Protein AF-A0A952UAI7-F1 (afdb_monomer_lite)

Radius of gyration: 16.84 Å; chains: 1; bounding box: 36×26×48 Å

pLDDT: mean 81.99, std 11.93, range [45.59, 95.62]

Sequence (116 aa):
MGYFLIVLGVVVLVANLVTYSSRPRPSNDSINGMRRRRPDESDAAWEAGLRLYLPFSVAVGLIGVVGGFLSILLDPAWFVAIIGSTFALMIGLLILGAVLLDRRVKRESRREAGLG

Secondary structure (DSSP, 8-state):
-HHHHHHHHHHHHHHHHHHHHS---TT--EETTTEEPPTTS-HHHHHHHHHHHHHHHHHHHHHHHHHHHHHHHS-GGGHHHHHHHHHHHHHHHHHHHHHHHHHHHHHHHHHHTT--

Structure (mmCIF, N/CA/C/O backbone):
data_AF-A0A952UAI7-F1
#
_entry.id   AF-A0A952UAI7-F1
#
loop_
_atom_site.group_PDB
_atom_site.id
_atom_site.type_symbol
_atom_site.label_atom_id
_atom_site.label_alt_id
_atom_site.label_comp_id
_atom_site.label_asym_id
_atom_site.label_entity_id
_atom_site.label_seq_id
_atom_site.pdbx_PDB_ins_code
_atom_site.Cartn_x
_atom_site.Cartn_y
_atom_site.Cartn_z
_atom_site.occupancy
_atom_site.B_iso_or_equiv
_atom_site.auth_seq_id
_atom_site.auth_comp_id
_atom_site.auth_asym_id
_atom_site.auth_atom_id
_atom_site.pdbx_PDB_model_num
ATOM 1 N N . MET A 1 1 ? 14.152 -5.772 -14.905 1.00 75.50 1 MET A N 1
ATOM 2 C CA . MET A 1 1 ? 13.783 -4.911 -13.759 1.00 75.50 1 MET A CA 1
ATOM 3 C C . MET A 1 1 ? 12.326 -4.457 -13.801 1.00 75.50 1 MET A C 1
ATOM 5 O O . MET A 1 1 ? 11.652 -4.653 -12.804 1.00 75.50 1 MET A O 1
ATOM 9 N N . GLY A 1 2 ? 11.781 -3.963 -14.920 1.00 80.75 2 GLY A N 1
ATOM 10 C CA . GLY A 1 2 ? 10.344 -3.633 -14.995 1.00 80.75 2 GLY A CA 1
ATOM 11 C C . GLY A 1 2 ? 9.396 -4.798 -14.689 1.00 80.75 2 GLY A C 1
ATOM 12 O O . GLY A 1 2 ? 8.454 -4.642 -13.920 1.00 80.75 2 GLY A O 1
ATOM 13 N N . TYR A 1 3 ? 9.726 -6.007 -15.159 1.00 87.88 3 TYR A N 1
ATOM 14 C CA . TYR A 1 3 ? 8.994 -7.230 -14.803 1.00 87.88 3 TYR A CA 1
ATOM 15 C C . TYR A 1 3 ? 8.920 -7.489 -13.291 1.00 87.88 3 TYR A C 1
ATOM 17 O O . TYR A 1 3 ? 7.907 -7.986 -12.814 1.00 87.88 3 TYR A O 1
ATOM 25 N N . PHE A 1 4 ? 9.953 -7.121 -12.523 1.00 87.56 4 PHE A N 1
ATOM 26 C CA . PHE A 1 4 ? 9.936 -7.270 -11.066 1.00 87.56 4 PHE A CA 1
ATOM 27 C C . PHE A 1 4 ? 8.882 -6.360 -10.424 1.00 87.56 4 PHE A C 1
ATOM 29 O O . PHE A 1 4 ? 8.134 -6.818 -9.568 1.00 87.56 4 PHE A O 1
ATOM 36 N N . LEU A 1 5 ? 8.768 -5.105 -10.875 1.00 87.12 5 LEU A N 1
ATOM 37 C CA . LEU A 1 5 ? 7.736 -4.175 -10.399 1.00 87.12 5 LEU A CA 1
ATOM 38 C C . LEU A 1 5 ? 6.326 -4.648 -10.764 1.00 87.12 5 LEU A C 1
ATOM 40 O O . LEU A 1 5 ? 5.420 -4.551 -9.940 1.00 87.12 5 LEU A O 1
ATOM 44 N N . ILE A 1 6 ? 6.160 -5.224 -11.959 1.00 89.62 6 ILE A N 1
ATOM 45 C CA . ILE A 1 6 ? 4.889 -5.830 -12.374 1.00 89.62 6 ILE A CA 1
ATOM 46 C C . ILE A 1 6 ? 4.530 -6.988 -11.443 1.00 89.62 6 ILE A C 1
ATOM 48 O O . ILE A 1 6 ? 3.430 -7.007 -10.898 1.00 89.62 6 ILE A O 1
ATOM 52 N N . VAL A 1 7 ? 5.458 -7.924 -11.216 1.00 92.56 7 VAL A N 1
ATOM 53 C CA . VAL A 1 7 ? 5.240 -9.061 -10.308 1.00 92.56 7 VAL A CA 1
ATOM 54 C C . VAL A 1 7 ? 4.917 -8.571 -8.898 1.00 92.56 7 VAL A C 1
ATOM 56 O O . VAL A 1 7 ? 3.957 -9.046 -8.302 1.00 92.56 7 VAL A O 1
ATOM 59 N N . LEU A 1 8 ? 5.652 -7.582 -8.383 1.00 89.06 8 LEU A N 1
ATOM 60 C CA . LEU A 1 8 ? 5.391 -6.985 -7.074 1.00 89.06 8 LEU A CA 1
ATOM 61 C C . LEU A 1 8 ? 3.985 -6.369 -7.000 1.00 89.06 8 LEU A C 1
ATOM 63 O O . LEU A 1 8 ? 3.251 -6.630 -6.048 1.00 89.06 8 LEU A O 1
ATOM 67 N N . GLY A 1 9 ? 3.588 -5.594 -8.012 1.00 88.44 9 GLY A N 1
ATOM 68 C CA . GLY A 1 9 ? 2.256 -4.997 -8.100 1.00 88.44 9 GLY A CA 1
ATOM 69 C C . GLY A 1 9 ? 1.148 -6.051 -8.137 1.00 88.44 9 GLY A C 1
ATOM 70 O O . GLY A 1 9 ? 0.179 -5.953 -7.386 1.00 88.44 9 GLY A O 1
ATOM 71 N N . VAL A 1 10 ? 1.324 -7.111 -8.931 1.00 91.25 10 VAL A N 1
ATOM 72 C CA . VAL A 1 10 ? 0.390 -8.247 -8.990 1.00 91.25 10 VAL A CA 1
ATOM 73 C C . VAL A 1 10 ? 0.309 -8.967 -7.646 1.00 91.25 10 VAL A C 1
ATOM 75 O O . VAL A 1 10 ? -0.794 -9.243 -7.185 1.00 91.25 10 VAL A O 1
ATOM 78 N N . VAL A 1 11 ? 1.436 -9.221 -6.974 1.00 89.00 11 VAL A N 1
ATOM 79 C CA . VAL A 1 11 ? 1.454 -9.835 -5.636 1.00 89.00 11 VAL A CA 1
ATOM 80 C C . VAL A 1 11 ? 0.674 -8.984 -4.635 1.00 89.00 11 VAL A C 1
ATOM 82 O O . VAL A 1 11 ? -0.124 -9.530 -3.877 1.00 89.00 11 VAL A O 1
ATOM 85 N N . VAL A 1 12 ? 0.831 -7.657 -4.657 1.00 86.19 12 VAL A N 1
ATOM 86 C CA . VAL A 1 12 ? 0.048 -6.747 -3.804 1.00 86.19 12 VAL A CA 1
ATOM 87 C C . VAL A 1 12 ? -1.445 -6.835 -4.128 1.00 86.19 12 VAL A C 1
ATOM 89 O O . VAL A 1 12 ? -2.264 -6.914 -3.213 1.00 86.19 12 VAL A O 1
ATOM 92 N N . LEU A 1 13 ? -1.830 -6.859 -5.406 1.00 87.50 13 LEU A N 1
ATOM 93 C CA . LEU A 1 13 ? -3.236 -6.990 -5.809 1.00 87.50 13 LEU A CA 1
ATOM 94 C C . LEU A 1 13 ? -3.835 -8.336 -5.385 1.00 87.50 13 LEU A C 1
ATOM 96 O O . LEU A 1 13 ? -4.943 -8.364 -4.854 1.00 87.50 13 LEU A O 1
ATOM 100 N N . VAL A 1 14 ? -3.094 -9.434 -5.551 1.00 85.62 14 VAL A N 1
ATOM 101 C CA . VAL A 1 14 ? -3.510 -10.771 -5.106 1.00 85.62 14 VAL A CA 1
ATOM 102 C C . VAL A 1 14 ? -3.610 -10.824 -3.584 1.00 85.62 14 VAL A C 1
ATOM 104 O O . VAL A 1 14 ? -4.594 -11.341 -3.068 1.00 85.62 14 VAL A O 1
ATOM 107 N N . ALA A 1 15 ? -2.656 -10.247 -2.851 1.00 80.50 15 ALA A N 1
A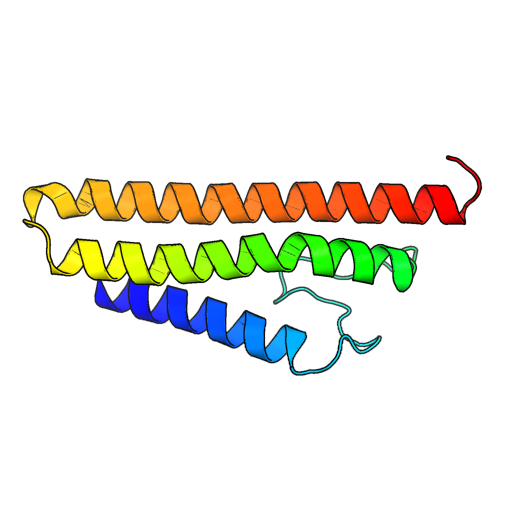TOM 108 C CA . ALA A 1 15 ? -2.710 -10.180 -1.393 1.00 80.50 15 ALA A CA 1
ATOM 109 C C . ALA A 1 15 ? -3.933 -9.390 -0.909 1.00 80.50 15 ALA A C 1
ATOM 111 O O . ALA A 1 15 ? -4.608 -9.817 0.020 1.00 80.50 15 ALA A O 1
ATOM 112 N N . ASN A 1 16 ? -4.270 -8.274 -1.566 1.00 78.88 16 ASN A N 1
ATOM 113 C CA . ASN A 1 16 ? -5.532 -7.584 -1.308 1.00 78.88 16 ASN A CA 1
ATOM 114 C C . ASN A 1 16 ? -6.716 -8.509 -1.597 1.00 78.88 16 ASN A C 1
ATOM 116 O O . ASN A 1 16 ? -7.541 -8.725 -0.717 1.00 78.88 16 ASN A O 1
ATOM 120 N N . LEU A 1 17 ? -6.779 -9.112 -2.784 1.00 77.50 17 LEU A N 1
ATOM 121 C CA . LEU A 1 17 ? -7.876 -10.006 -3.139 1.00 77.50 17 LEU A CA 1
ATOM 122 C C . LEU A 1 17 ? -8.067 -11.106 -2.090 1.00 77.50 17 LEU A C 1
ATOM 124 O O . LEU A 1 17 ? -9.181 -11.266 -1.619 1.00 77.50 17 LEU A O 1
ATOM 128 N N . VAL A 1 18 ? -7.002 -11.781 -1.654 1.00 72.00 18 VAL A N 1
ATOM 129 C CA . VAL A 1 18 ? -7.049 -12.830 -0.621 1.00 72.00 18 VAL A CA 1
ATOM 130 C C . VAL A 1 18 ? -7.533 -12.284 0.724 1.00 72.00 18 VAL A C 1
ATOM 132 O O . VAL A 1 18 ? -8.391 -12.903 1.359 1.00 72.00 18 VAL A O 1
ATOM 135 N N . THR A 1 19 ? -7.027 -11.122 1.144 1.00 67.94 19 THR A N 1
ATOM 136 C CA . THR A 1 19 ? -7.393 -10.473 2.413 1.00 67.94 19 THR A CA 1
ATOM 137 C C . THR A 1 19 ? -8.862 -10.038 2.454 1.00 67.94 19 THR A C 1
ATOM 139 O O . THR A 1 19 ? -9.437 -10.003 3.541 1.00 67.94 19 THR A O 1
ATOM 142 N N . TYR A 1 20 ? -9.487 -9.758 1.302 1.00 65.06 20 TYR A N 1
ATOM 143 C CA . TYR A 1 20 ? -10.878 -9.286 1.217 1.00 65.06 20 TYR A CA 1
ATOM 144 C C . TYR A 1 20 ? -11.888 -10.323 0.682 1.00 65.06 20 TYR A C 1
ATOM 146 O O . TYR A 1 20 ? -13.065 -10.259 1.039 1.00 65.06 20 TYR A O 1
ATOM 154 N N . SER A 1 21 ? -11.475 -11.288 -0.151 1.00 63.97 21 SER A N 1
ATOM 155 C CA . SER A 1 21 ? -12.321 -12.395 -0.640 1.00 63.97 21 SER A CA 1
ATOM 156 C C . SER A 1 21 ? -12.570 -13.426 0.453 1.00 63.97 21 SER A C 1
ATOM 158 O O . SER A 1 21 ? -13.652 -14.007 0.559 1.00 63.97 21 SER A O 1
ATOM 160 N N . SER A 1 22 ? -11.576 -13.611 1.318 1.00 55.53 22 SER A N 1
ATOM 161 C CA . SER A 1 22 ? -11.815 -14.087 2.667 1.00 55.53 22 SER A CA 1
ATOM 162 C C . SER A 1 22 ? -12.615 -12.971 3.327 1.00 55.53 22 SER A C 1
ATOM 164 O O . SER A 1 22 ? -12.020 -11.965 3.698 1.00 55.53 22 SER A O 1
ATOM 166 N N . ARG A 1 23 ? -13.959 -13.088 3.374 1.00 49.69 23 ARG A N 1
ATOM 167 C CA . ARG A 1 23 ? -14.863 -12.161 4.099 1.00 49.69 23 ARG A CA 1
ATOM 168 C C . ARG A 1 23 ? -14.126 -11.598 5.312 1.00 49.69 23 ARG A C 1
ATOM 170 O O . ARG A 1 23 ? -13.467 -12.433 5.934 1.00 49.69 23 ARG A O 1
ATOM 177 N N . PRO A 1 24 ? -14.240 -10.302 5.675 1.00 51.16 24 PRO A N 1
ATOM 178 C CA . PRO A 1 24 ? -13.600 -9.753 6.868 1.00 51.16 24 PRO A CA 1
ATOM 179 C C . PRO A 1 24 ? -14.055 -10.577 8.072 1.00 51.16 24 PRO A C 1
ATOM 181 O O . PRO A 1 24 ? -15.108 -10.360 8.662 1.00 51.16 24 PRO A O 1
ATOM 184 N N . ARG A 1 25 ? -13.316 -11.648 8.341 1.00 47.22 25 ARG A N 1
ATOM 185 C CA . ARG A 1 25 ? -13.562 -12.552 9.435 1.00 47.22 25 ARG A CA 1
ATOM 186 C C . ARG A 1 25 ? -13.007 -11.815 10.640 1.00 47.22 25 ARG A C 1
ATOM 188 O O . ARG A 1 25 ? -11.997 -11.119 10.506 1.00 47.22 25 ARG A O 1
ATOM 195 N N . PRO A 1 26 ? -13.581 -12.047 11.821 1.00 45.59 26 PRO A N 1
ATOM 196 C CA . PRO A 1 26 ? -12.989 -11.602 13.078 1.00 45.59 26 PRO A CA 1
ATOM 197 C C . PRO A 1 26 ? -11.505 -11.998 13.216 1.00 45.59 26 PRO A C 1
ATOM 199 O O . PRO A 1 26 ? -10.789 -11.387 13.986 1.00 45.59 26 PRO A O 1
ATOM 202 N N . SER A 1 27 ? -11.032 -12.981 12.433 1.00 49.69 27 SER A N 1
ATOM 203 C CA . SER A 1 27 ? -9.642 -13.441 12.367 1.00 49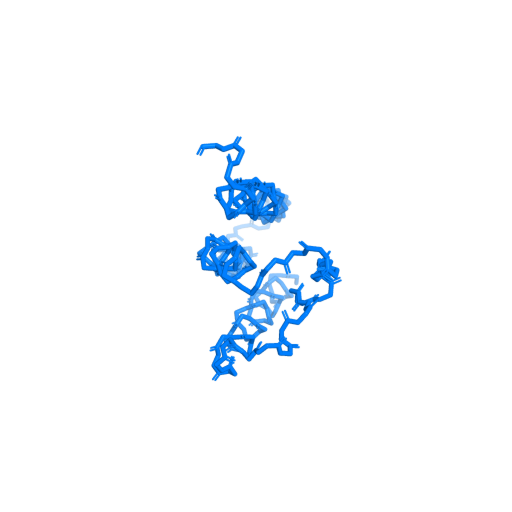.69 27 SER A CA 1
ATOM 204 C C . SER A 1 27 ? -8.699 -12.613 11.482 1.00 49.69 27 SER A C 1
ATOM 206 O O . SER A 1 27 ? -7.520 -12.954 11.401 1.00 49.69 27 SER A O 1
ATOM 208 N N . ASN A 1 28 ? -9.157 -11.560 10.791 1.00 56.81 28 ASN A N 1
ATOM 209 C CA . ASN A 1 28 ? -8.263 -10.603 10.119 1.00 56.81 28 ASN A CA 1
ATOM 210 C C . ASN A 1 28 ? -7.661 -9.640 11.155 1.00 56.81 28 ASN A C 1
ATOM 212 O O . ASN A 1 28 ? -7.702 -8.420 11.010 1.00 56.81 28 ASN A O 1
ATOM 216 N N . ASP A 1 29 ? -7.046 -10.210 12.191 1.00 62.03 29 ASP A N 1
ATOM 217 C CA . ASP A 1 29 ? -6.287 -9.503 13.221 1.00 62.03 29 ASP A CA 1
ATOM 218 C C . ASP A 1 29 ? -4.980 -8.927 12.671 1.00 62.03 29 ASP A C 1
ATOM 220 O O . ASP A 1 29 ? -4.173 -8.391 13.426 1.00 62.03 29 ASP A O 1
ATOM 224 N N . SER A 1 30 ? -4.719 -9.041 11.364 1.00 63.00 30 SER A N 1
ATOM 225 C CA . SER A 1 30 ? -3.562 -8.422 10.736 1.00 63.00 30 SER A CA 1
ATOM 226 C C . SER A 1 30 ? -3.808 -7.999 9.290 1.00 63.00 30 SER A C 1
ATOM 228 O O . SER A 1 30 ? -4.487 -8.685 8.531 1.00 63.00 30 SER A O 1
ATOM 230 N N . ILE A 1 31 ? -3.205 -6.876 8.902 1.00 65.12 31 ILE A N 1
ATOM 231 C CA . ILE A 1 31 ? -3.191 -6.362 7.528 1.00 65.12 31 ILE A CA 1
ATOM 232 C C . ILE A 1 31 ? -1.880 -6.779 6.884 1.00 65.12 31 ILE A C 1
ATOM 234 O O . ILE A 1 31 ? -0.883 -6.083 7.068 1.00 65.12 31 ILE A O 1
ATOM 238 N N . ASN A 1 32 ? -1.854 -7.906 6.167 1.00 62.25 32 ASN A N 1
ATOM 239 C CA . ASN A 1 32 ? -0.666 -8.387 5.444 1.00 62.25 32 ASN A CA 1
ATOM 240 C C . ASN A 1 32 ? 0.638 -8.299 6.282 1.00 62.25 32 ASN A C 1
ATOM 242 O O . ASN A 1 32 ? 1.692 -7.937 5.767 1.00 62.25 32 ASN A O 1
ATOM 246 N N . GLY A 1 33 ? 0.559 -8.533 7.601 1.00 58.41 33 GLY A N 1
ATOM 247 C CA . GLY A 1 33 ? 1.683 -8.402 8.541 1.00 58.41 33 GLY A CA 1
ATOM 248 C C . GLY A 1 33 ? 2.107 -6.977 8.952 1.00 58.41 33 GLY A C 1
ATOM 249 O O . GLY A 1 33 ? 2.896 -6.851 9.882 1.00 58.41 33 GLY A O 1
ATOM 250 N N . MET A 1 34 ? 1.580 -5.907 8.345 1.00 61.88 34 MET A N 1
ATOM 251 C CA . MET A 1 34 ? 1.986 -4.513 8.618 1.00 61.88 34 MET A CA 1
ATOM 252 C C . MET A 1 34 ? 1.401 -3.932 9.906 1.00 61.88 34 MET A C 1
ATOM 254 O O . MET A 1 34 ? 2.055 -3.161 10.603 1.00 61.88 34 MET A O 1
ATOM 258 N N . ARG A 1 35 ? 0.154 -4.278 10.229 1.00 71.94 35 ARG A N 1
ATOM 259 C CA . ARG A 1 35 ? -0.497 -3.858 11.473 1.00 71.94 35 ARG A CA 1
ATOM 260 C C . ARG A 1 35 ? -1.317 -5.011 12.002 1.00 71.94 35 ARG A C 1
ATOM 262 O O . ARG A 1 35 ? -2.124 -5.562 11.256 1.00 71.94 35 ARG A O 1
ATOM 269 N N . ARG A 1 36 ? -1.118 -5.341 13.277 1.00 75.19 36 ARG A N 1
ATOM 270 C CA . ARG A 1 36 ? -2.001 -6.243 14.011 1.00 75.19 36 ARG A CA 1
ATOM 271 C C . ARG A 1 36 ? -3.060 -5.443 14.756 1.00 75.19 36 ARG A C 1
ATOM 273 O O . ARG A 1 36 ? -2.762 -4.353 15.250 1.00 75.19 36 ARG A O 1
ATOM 280 N N . ARG A 1 37 ? -4.274 -5.978 14.812 1.00 74.06 37 ARG A N 1
ATOM 281 C CA . ARG A 1 37 ? -5.350 -5.452 15.640 1.00 74.06 37 ARG A CA 1
ATOM 282 C C . ARG A 1 37 ? -4.926 -5.520 17.100 1.00 74.06 37 ARG A C 1
ATOM 284 O O . ARG A 1 37 ? -4.328 -6.507 17.533 1.00 74.06 37 ARG A O 1
ATOM 291 N N . ARG A 1 38 ? -5.192 -4.450 17.845 1.00 75.88 38 ARG A N 1
ATOM 292 C CA . ARG A 1 38 ? -4.930 -4.435 19.283 1.00 75.88 38 ARG A CA 1
ATOM 293 C C . ARG A 1 38 ? -6.132 -4.990 20.058 1.00 75.88 38 ARG A C 1
ATOM 295 O O . ARG A 1 38 ? -7.255 -4.850 19.579 1.00 75.88 38 ARG A O 1
ATOM 302 N N . PRO A 1 39 ? -5.927 -5.589 21.244 1.00 76.62 39 PRO A N 1
ATOM 303 C CA . PRO A 1 39 ? -7.013 -6.178 22.034 1.00 76.62 39 PRO A CA 1
ATOM 304 C C . PRO A 1 39 ? -8.087 -5.171 22.475 1.00 76.62 39 PRO A C 1
ATOM 306 O O . PRO A 1 39 ? -9.214 -5.560 22.752 1.00 76.62 39 PRO A O 1
ATOM 309 N N . ASP A 1 40 ? -7.733 -3.888 22.551 1.00 76.94 40 ASP A N 1
ATOM 310 C CA . ASP A 1 40 ? -8.597 -2.765 22.924 1.00 76.94 40 ASP A CA 1
ATOM 311 C C . ASP A 1 40 ? -9.365 -2.154 21.738 1.00 76.94 40 ASP A C 1
ATOM 313 O O . ASP A 1 40 ? -10.195 -1.267 21.927 1.00 76.94 40 ASP A O 1
ATOM 317 N N . GLU A 1 41 ? -9.110 -2.608 20.508 1.00 77.38 41 GLU A N 1
ATOM 318 C CA . GLU A 1 41 ? -9.797 -2.117 19.313 1.00 77.38 41 GLU A CA 1
ATOM 319 C C . GLU A 1 41 ? -11.034 -2.967 19.025 1.00 77.38 41 GLU A C 1
ATOM 321 O O . GLU A 1 41 ? -10.938 -4.185 18.867 1.00 77.38 41 GLU A O 1
ATOM 326 N N . SER A 1 42 ? -12.200 -2.332 18.910 1.00 79.88 42 SER A N 1
ATOM 327 C CA . SER A 1 42 ? -13.443 -3.021 18.562 1.00 79.88 42 SER A CA 1
ATOM 328 C C . SER A 1 42 ? -13.444 -3.547 17.125 1.00 79.88 42 SER A C 1
ATOM 330 O O . SER A 1 42 ? -12.718 -3.054 16.254 1.00 79.88 42 SER A O 1
ATOM 332 N N . ASP A 1 43 ? -14.289 -4.552 16.869 1.00 79.25 43 ASP A N 1
ATOM 333 C CA . ASP A 1 43 ? -14.450 -5.148 15.535 1.00 79.25 43 ASP A CA 1
ATOM 334 C C . ASP A 1 43 ? -14.873 -4.084 14.510 1.00 79.25 43 ASP A C 1
ATOM 336 O O . ASP A 1 43 ? -14.319 -4.007 13.413 1.00 79.25 43 ASP A O 1
ATOM 340 N N . ALA A 1 44 ? -15.821 -3.222 14.888 1.00 78.62 44 ALA A N 1
ATOM 341 C CA . ALA A 1 44 ? -16.382 -2.202 14.011 1.00 78.62 44 ALA A CA 1
ATOM 342 C C . ALA A 1 44 ? -15.375 -1.083 13.699 1.00 78.62 44 ALA A C 1
ATOM 344 O O . ALA A 1 44 ? -15.252 -0.669 12.540 1.00 78.62 44 ALA A O 1
ATOM 345 N N . ALA A 1 45 ? -14.597 -0.633 14.692 1.00 80.56 45 ALA A N 1
ATOM 346 C CA . ALA A 1 45 ? -13.533 0.344 14.474 1.00 80.56 45 ALA A CA 1
ATOM 347 C C . ALA A 1 45 ? -12.435 -0.208 13.553 1.00 80.56 45 ALA A C 1
ATOM 349 O O . ALA A 1 45 ? -11.948 0.500 12.662 1.00 80.56 45 ALA A O 1
ATOM 350 N N . TRP A 1 46 ? -12.072 -1.481 13.733 1.00 82.06 46 TRP A N 1
ATOM 351 C CA . TRP A 1 46 ? -11.104 -2.169 12.886 1.00 82.06 46 TRP A CA 1
ATOM 352 C C . TRP A 1 46 ? -11.608 -2.314 11.445 1.00 82.06 46 TRP A C 1
ATOM 354 O O . TRP A 1 46 ? -10.905 -1.931 10.506 1.00 82.06 46 TRP A O 1
ATOM 364 N N . GLU A 1 47 ? -12.846 -2.775 11.250 1.00 80.94 47 GLU A N 1
ATOM 365 C CA . GLU A 1 47 ? -13.440 -2.939 9.921 1.00 80.94 47 GLU A CA 1
ATOM 366 C C . GLU A 1 47 ? -13.574 -1.600 9.178 1.00 80.94 47 GLU A C 1
ATOM 368 O O . GLU A 1 47 ? -13.259 -1.507 7.987 1.00 80.94 47 GLU A O 1
ATOM 373 N N . ALA A 1 48 ? -13.966 -0.530 9.876 1.00 81.06 48 ALA A N 1
ATOM 374 C CA . ALA A 1 48 ? -14.026 0.813 9.303 1.00 81.06 48 ALA A CA 1
ATOM 375 C C . ALA A 1 48 ? -12.645 1.308 8.837 1.00 81.06 48 ALA A C 1
ATOM 377 O O . ALA A 1 48 ? -12.534 1.935 7.780 1.00 81.06 48 ALA A O 1
ATOM 378 N N . GLY A 1 49 ? -11.589 1.008 9.600 1.00 82.69 49 GLY A N 1
ATOM 379 C CA . GLY A 1 49 ? -10.207 1.277 9.204 1.00 82.69 49 GLY A CA 1
ATOM 380 C C . GLY A 1 49 ? -9.793 0.485 7.962 1.00 82.69 49 GLY A C 1
ATOM 381 O O . GLY A 1 49 ? -9.260 1.066 7.017 1.00 82.69 49 GLY A O 1
ATOM 382 N N . LEU A 1 50 ? -10.088 -0.818 7.925 1.00 80.56 50 LEU A N 1
ATOM 383 C CA . LEU A 1 50 ? -9.778 -1.693 6.788 1.00 80.56 50 LEU A CA 1
ATOM 384 C C . LEU A 1 50 ? -10.449 -1.229 5.493 1.00 80.56 50 LEU A C 1
ATOM 386 O O . LEU A 1 50 ? -9.784 -1.113 4.463 1.00 80.56 50 LEU A O 1
ATOM 390 N N . ARG A 1 51 ? -11.746 -0.901 5.544 1.00 81.75 51 ARG A N 1
ATOM 391 C CA . ARG A 1 51 ? -12.491 -0.385 4.382 1.00 81.75 51 ARG A CA 1
ATOM 392 C C . ARG A 1 51 ? -11.870 0.896 3.825 1.00 81.75 51 ARG A C 1
ATOM 394 O O . ARG A 1 51 ? -11.855 1.084 2.612 1.00 81.75 51 ARG A O 1
ATOM 401 N N . LEU A 1 52 ? -11.330 1.753 4.694 1.00 84.31 52 LEU A N 1
ATOM 402 C CA . LEU A 1 52 ? -10.630 2.968 4.280 1.00 84.31 52 LEU A CA 1
ATOM 403 C C . LEU A 1 52 ? -9.255 2.672 3.665 1.00 84.31 52 LEU A C 1
ATOM 405 O O . LEU A 1 52 ? -8.840 3.377 2.752 1.00 84.31 52 LEU A O 1
ATOM 409 N N . TYR A 1 53 ? -8.551 1.648 4.150 1.00 83.19 53 TYR A N 1
ATOM 410 C CA . TYR A 1 53 ? -7.215 1.277 3.679 1.00 83.19 53 TYR A CA 1
ATOM 411 C C . TYR A 1 53 ? -7.214 0.565 2.319 1.00 83.19 53 TYR A C 1
ATOM 413 O O . TYR A 1 53 ? -6.291 0.765 1.526 1.00 83.19 53 TYR A O 1
ATOM 421 N N . LEU A 1 54 ? -8.254 -0.222 2.023 1.00 82.50 54 LEU A N 1
ATOM 422 C CA . LEU A 1 54 ? -8.422 -0.960 0.766 1.00 82.50 54 LEU A CA 1
ATOM 423 C C . LEU A 1 54 ? -8.067 -0.152 -0.501 1.00 82.50 54 LEU A C 1
ATOM 425 O O . LEU A 1 54 ? -7.198 -0.608 -1.248 1.00 82.50 54 LEU A O 1
ATOM 429 N N . PRO A 1 55 ? -8.675 1.021 -0.775 1.00 86.06 55 PRO A N 1
ATOM 430 C CA . PRO A 1 55 ? -8.399 1.763 -2.005 1.00 86.06 55 PRO A CA 1
ATOM 431 C C . PRO A 1 55 ? -6.927 2.176 -2.130 1.00 86.06 55 PRO A C 1
ATOM 433 O O . PRO A 1 55 ? -6.384 2.140 -3.232 1.00 86.06 55 PRO A O 1
ATOM 436 N N . PHE A 1 56 ? -6.253 2.498 -1.020 1.00 87.94 56 PHE A N 1
ATOM 437 C CA . PHE A 1 56 ? -4.824 2.834 -1.030 1.00 87.94 56 PHE A CA 1
ATOM 438 C C . PHE A 1 56 ? -3.969 1.620 -1.379 1.00 87.94 56 PHE A C 1
ATOM 440 O O . PHE A 1 56 ? -3.083 1.704 -2.224 1.00 87.94 56 PHE A O 1
ATOM 447 N N . SER A 1 57 ? -4.259 0.477 -0.764 1.00 85.00 57 SER A N 1
ATOM 448 C CA . SER A 1 57 ? -3.529 -0.767 -1.008 1.00 85.00 57 SER A CA 1
ATOM 449 C C . SER A 1 57 ? -3.707 -1.275 -2.447 1.00 85.00 57 SER A C 1
ATOM 451 O O . SER A 1 57 ? -2.747 -1.720 -3.078 1.00 85.00 57 SER A O 1
ATOM 453 N N . VAL A 1 58 ? -4.912 -1.139 -3.014 1.00 89.25 58 VAL A N 1
ATOM 454 C CA . VAL A 1 58 ? -5.178 -1.438 -4.432 1.00 89.25 58 VAL A CA 1
ATOM 455 C C . VAL A 1 58 ? -4.434 -0.463 -5.347 1.00 89.25 58 VAL A C 1
ATOM 457 O O . VAL A 1 58 ? -3.791 -0.899 -6.303 1.00 89.25 58 VAL A O 1
ATOM 460 N N . ALA A 1 59 ? -4.457 0.838 -5.041 1.00 92.06 59 ALA A N 1
ATOM 461 C CA . ALA A 1 59 ? -3.732 1.845 -5.814 1.00 92.06 59 ALA A CA 1
ATOM 462 C C . ALA A 1 59 ? -2.221 1.564 -5.850 1.00 92.06 59 ALA A C 1
ATOM 464 O O . ALA A 1 59 ? -1.610 1.669 -6.909 1.00 92.06 59 ALA A O 1
ATOM 465 N N . VAL A 1 60 ? -1.628 1.135 -4.732 1.00 91.75 60 VAL A N 1
ATOM 466 C CA . VAL A 1 60 ? -0.212 0.732 -4.658 1.00 91.75 60 VAL A CA 1
ATOM 467 C C . VAL A 1 60 ? 0.089 -0.426 -5.611 1.00 91.75 60 VAL A C 1
ATOM 469 O O . VAL A 1 60 ? 1.079 -0.377 -6.340 1.00 91.75 60 VAL A O 1
ATOM 472 N N . GLY A 1 61 ? -0.778 -1.442 -5.650 1.00 91.19 61 GLY A N 1
ATOM 473 C CA . GLY A 1 61 ? -0.648 -2.556 -6.588 1.00 91.19 61 GLY A CA 1
ATOM 474 C C . GLY A 1 61 ? -0.712 -2.106 -8.051 1.00 91.19 61 GLY A C 1
ATOM 475 O O . GLY A 1 61 ? 0.150 -2.475 -8.850 1.00 91.19 61 GLY A O 1
ATOM 476 N N . LEU A 1 62 ? -1.679 -1.246 -8.391 1.00 94.75 62 LEU A N 1
ATOM 477 C CA . LEU A 1 62 ? -1.821 -0.682 -9.740 1.00 94.75 62 LEU A CA 1
ATOM 478 C C . LEU A 1 62 ? -0.611 0.167 -10.148 1.00 94.75 62 LEU A C 1
ATOM 480 O O . LEU A 1 62 ? -0.129 0.034 -11.270 1.00 94.75 62 LEU A O 1
ATOM 484 N N . ILE A 1 63 ? -0.084 0.992 -9.242 1.00 94.88 63 ILE A N 1
ATOM 485 C CA . ILE A 1 63 ? 1.116 1.803 -9.489 1.00 94.88 63 ILE A CA 1
ATOM 486 C C . ILE A 1 63 ? 2.324 0.912 -9.771 1.00 94.88 63 ILE A C 1
ATOM 488 O O . ILE A 1 63 ? 3.073 1.203 -10.699 1.00 94.88 63 ILE A O 1
ATOM 492 N N . GLY A 1 64 ? 2.494 -0.191 -9.035 1.00 92.62 64 GLY A N 1
ATOM 493 C CA . GLY A 1 64 ? 3.562 -1.157 -9.303 1.00 92.62 64 GLY A CA 1
ATOM 494 C C . GLY A 1 64 ? 3.471 -1.763 -10.708 1.00 92.62 64 GLY A C 1
ATOM 495 O O . GLY A 1 64 ? 4.468 -1.802 -11.431 1.00 92.62 64 GLY A O 1
ATOM 496 N N . VAL A 1 65 ? 2.267 -2.165 -11.135 1.00 94.62 65 VAL A N 1
ATOM 497 C CA . VAL A 1 65 ? 2.032 -2.715 -12.483 1.00 94.62 65 VAL A CA 1
ATOM 498 C C . VAL A 1 65 ? 2.292 -1.669 -13.566 1.00 94.62 65 VAL A C 1
ATOM 500 O O . VAL A 1 65 ? 3.051 -1.932 -14.499 1.00 94.62 65 VAL A O 1
ATOM 503 N N . VAL A 1 66 ? 1.707 -0.477 -13.437 1.00 94.88 66 VAL A N 1
ATOM 504 C CA . VAL A 1 66 ? 1.846 0.601 -14.427 1.00 94.88 66 VAL A CA 1
ATOM 505 C C . VAL A 1 66 ? 3.290 1.096 -14.494 1.00 94.88 66 VAL A C 1
ATOM 507 O O . VAL A 1 66 ? 3.849 1.184 -15.583 1.00 94.88 66 VAL A O 1
ATOM 510 N N . GLY A 1 67 ? 3.926 1.361 -13.352 1.00 92.75 67 GLY A N 1
ATOM 511 C CA . GLY A 1 67 ? 5.323 1.794 -13.284 1.00 92.75 67 GLY A CA 1
ATOM 512 C C . GLY A 1 67 ? 6.284 0.748 -13.849 1.00 92.75 67 GLY A C 1
ATOM 513 O O . GLY A 1 67 ? 7.193 1.077 -14.614 1.00 92.75 67 GLY A O 1
ATOM 514 N N . GLY A 1 68 ? 6.032 -0.533 -13.565 1.00 92.25 68 GLY A N 1
ATOM 515 C CA . GLY A 1 68 ? 6.763 -1.639 -14.171 1.00 92.25 68 GLY A CA 1
ATOM 516 C C . GLY A 1 68 ? 6.605 -1.695 -15.691 1.00 92.25 68 GLY A C 1
ATOM 517 O O . GLY A 1 68 ? 7.607 -1.825 -16.393 1.00 92.25 68 GLY A O 1
ATOM 518 N N . PHE A 1 69 ? 5.388 -1.517 -16.209 1.00 94.00 69 PHE A N 1
ATOM 519 C CA . PHE A 1 69 ? 5.118 -1.489 -17.649 1.00 94.00 69 PHE A CA 1
ATOM 520 C C . PHE A 1 69 ? 5.788 -0.292 -18.343 1.00 94.00 69 PHE A C 1
ATOM 522 O O . PHE A 1 69 ? 6.467 -0.461 -19.355 1.00 94.00 69 PHE A O 1
ATOM 529 N N . LEU A 1 70 ? 5.696 0.904 -17.752 1.00 93.00 70 LEU A N 1
ATOM 530 C CA . LEU A 1 70 ? 6.360 2.112 -18.255 1.00 93.00 70 LEU A CA 1
ATOM 531 C C . LEU A 1 70 ? 7.882 1.952 -18.310 1.00 93.00 70 LEU A C 1
ATOM 533 O O . LEU A 1 70 ? 8.504 2.377 -19.277 1.00 93.00 70 LEU A O 1
ATOM 537 N N . SER A 1 71 ? 8.482 1.285 -17.320 1.00 90.56 71 SER A N 1
ATOM 538 C CA . SER A 1 71 ? 9.931 1.037 -17.303 1.00 90.56 71 SER A CA 1
ATOM 539 C C . SER A 1 71 ? 10.419 0.039 -18.366 1.00 90.56 71 SER A C 1
ATOM 541 O O . SER A 1 71 ? 11.624 -0.078 -18.568 1.00 90.56 71 SER A O 1
ATOM 543 N N . ILE A 1 72 ? 9.507 -0.701 -19.010 1.00 90.69 72 ILE A N 1
ATOM 544 C CA . ILE A 1 72 ? 9.812 -1.597 -20.138 1.00 90.69 72 ILE A CA 1
ATOM 545 C C . ILE A 1 72 ? 9.643 -0.860 -21.470 1.00 90.69 72 ILE A C 1
ATOM 547 O O . ILE A 1 72 ? 10.422 -1.087 -22.390 1.00 90.69 72 ILE A O 1
ATOM 551 N N . LEU A 1 73 ? 8.615 -0.012 -21.581 1.00 91.56 73 LEU A N 1
ATOM 552 C CA . LEU A 1 73 ? 8.265 0.663 -22.833 1.00 91.56 73 LEU A CA 1
ATOM 553 C C . LEU A 1 73 ? 9.102 1.906 -23.133 1.00 91.56 73 LEU A C 1
ATOM 555 O O . LEU A 1 73 ? 9.268 2.256 -24.299 1.00 91.56 73 LEU A O 1
ATOM 559 N N . LEU A 1 74 ? 9.557 2.613 -22.100 1.00 88.88 74 LEU A N 1
ATOM 560 C CA . LEU A 1 74 ? 10.259 3.882 -22.261 1.00 88.88 74 LEU A CA 1
ATOM 561 C C . LEU A 1 74 ? 11.767 3.687 -22.423 1.00 88.88 74 LEU A C 1
ATOM 563 O O . LEU A 1 74 ? 12.336 2.676 -22.013 1.00 88.88 74 LEU A O 1
ATOM 567 N N . ASP A 1 75 ? 12.401 4.695 -23.023 1.00 87.19 75 ASP A N 1
ATOM 568 C CA . ASP A 1 75 ? 13.843 4.728 -23.252 1.00 87.19 75 ASP A CA 1
ATOM 569 C C . ASP A 1 75 ? 14.622 4.479 -21.939 1.00 87.19 75 ASP A C 1
ATOM 571 O O . ASP A 1 75 ? 14.260 5.049 -20.898 1.00 87.19 75 ASP A O 1
ATOM 575 N N . PRO A 1 76 ? 15.701 3.669 -21.965 1.00 86.31 76 PRO A N 1
ATOM 576 C CA . PRO A 1 76 ? 16.571 3.430 -20.815 1.00 86.31 76 PRO A CA 1
ATOM 577 C C . PRO A 1 76 ? 17.022 4.688 -20.059 1.00 86.31 76 PRO A C 1
ATOM 579 O O . PRO A 1 76 ? 17.218 4.618 -18.846 1.00 86.31 76 PRO A O 1
ATOM 582 N N . ALA A 1 77 ? 17.141 5.844 -20.720 1.00 89.75 77 ALA A N 1
ATOM 583 C CA . ALA A 1 77 ? 17.467 7.115 -20.071 1.00 89.75 77 ALA A CA 1
ATOM 584 C C . ALA A 1 77 ? 16.457 7.519 -18.977 1.00 89.75 77 ALA A C 1
ATOM 586 O O . ALA A 1 77 ? 16.834 8.129 -17.976 1.00 89.75 77 ALA A O 1
ATOM 587 N N . TRP A 1 78 ? 15.183 7.138 -19.115 1.00 89.44 78 TRP A N 1
ATOM 588 C CA . TRP A 1 78 ? 14.125 7.442 -18.143 1.00 89.44 78 TRP A CA 1
ATOM 589 C C . TRP A 1 78 ? 13.980 6.391 -17.044 1.00 89.44 78 TRP A C 1
ATOM 591 O O . TRP A 1 78 ? 13.241 6.599 -16.079 1.00 89.44 78 TRP A O 1
ATOM 601 N N . PHE A 1 79 ? 14.693 5.273 -17.155 1.00 85.44 79 PHE A N 1
ATOM 602 C CA . PHE A 1 79 ? 14.522 4.111 -16.291 1.00 85.44 79 PHE A CA 1
ATOM 603 C C . PHE A 1 79 ? 14.631 4.451 -14.797 1.00 85.44 79 PHE A C 1
ATOM 605 O O . PHE A 1 79 ? 13.745 4.106 -14.013 1.00 85.44 79 PHE A O 1
ATOM 612 N N . VAL A 1 80 ? 15.678 5.181 -14.397 1.00 89.94 80 VAL A N 1
ATOM 613 C CA . VAL A 1 80 ? 15.913 5.547 -12.988 1.00 89.94 80 VAL A CA 1
ATOM 614 C C . VAL A 1 80 ? 14.804 6.456 -12.453 1.00 89.94 80 VAL A C 1
ATOM 616 O O . VAL A 1 80 ? 14.328 6.251 -11.337 1.00 89.94 80 VAL A O 1
ATOM 619 N N . ALA A 1 81 ? 14.347 7.420 -13.254 1.00 93.00 81 ALA A N 1
ATOM 620 C CA . ALA A 1 81 ? 13.282 8.341 -12.866 1.00 93.00 81 ALA A CA 1
ATOM 621 C C . ALA A 1 81 ? 11.932 7.620 -12.706 1.00 93.00 81 ALA A C 1
ATOM 623 O O . ALA A 1 81 ? 11.204 7.866 -11.740 1.00 93.00 81 ALA A O 1
ATOM 624 N N . ILE A 1 82 ? 11.613 6.688 -13.609 1.00 92.06 82 ILE A N 1
ATOM 625 C CA . ILE A 1 82 ? 10.381 5.887 -13.550 1.00 92.06 82 ILE A CA 1
ATOM 626 C C . ILE A 1 82 ? 10.395 4.989 -12.315 1.00 92.06 82 ILE A C 1
ATOM 628 O O . ILE A 1 82 ? 9.424 4.964 -11.561 1.00 92.06 82 ILE A O 1
ATOM 632 N N . ILE A 1 83 ? 11.500 4.285 -12.061 1.00 90.88 83 ILE A N 1
ATOM 633 C CA . ILE A 1 83 ? 11.613 3.427 -10.879 1.00 90.88 83 ILE A CA 1
ATOM 634 C C . ILE A 1 83 ? 11.529 4.254 -9.594 1.00 90.88 83 ILE A C 1
ATOM 636 O O . ILE A 1 83 ? 10.747 3.917 -8.703 1.00 90.88 83 ILE A O 1
ATOM 640 N N . GLY A 1 84 ? 12.288 5.348 -9.504 1.00 92.81 84 GLY A N 1
ATOM 641 C CA . GLY A 1 84 ? 12.299 6.214 -8.326 1.00 92.81 84 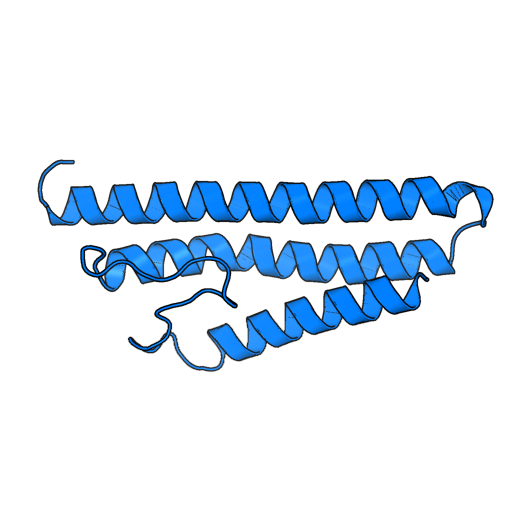GLY A CA 1
ATOM 642 C C . GLY A 1 84 ? 10.918 6.793 -8.009 1.00 92.81 84 GLY A C 1
ATOM 643 O O . GLY A 1 84 ? 10.460 6.699 -6.871 1.00 92.81 84 GLY A O 1
ATOM 644 N N . SER A 1 85 ? 10.218 7.324 -9.016 1.00 94.38 85 SER A N 1
ATOM 645 C CA . SER A 1 85 ? 8.860 7.865 -8.848 1.00 94.38 85 SER A CA 1
ATOM 646 C C . SER A 1 85 ? 7.832 6.785 -8.503 1.00 94.38 85 SER A C 1
ATOM 648 O O . SER A 1 85 ? 6.995 7.007 -7.629 1.00 94.38 85 SER A O 1
ATOM 650 N N . THR A 1 86 ? 7.932 5.594 -9.102 1.00 93.38 86 THR A N 1
ATOM 651 C CA . THR A 1 86 ? 7.061 4.451 -8.782 1.00 93.38 86 THR A CA 1
ATOM 652 C C . THR A 1 86 ? 7.194 4.066 -7.309 1.00 93.38 86 THR A C 1
ATOM 654 O O . THR A 1 86 ? 6.191 4.000 -6.597 1.00 93.38 86 THR A O 1
ATOM 657 N N . PHE A 1 87 ? 8.422 3.883 -6.813 1.00 92.69 87 PHE A N 1
ATOM 658 C CA . PHE A 1 87 ? 8.645 3.554 -5.404 1.00 92.69 87 PHE A CA 1
ATOM 659 C C . PHE A 1 87 ? 8.206 4.676 -4.464 1.00 92.69 87 PHE A C 1
ATOM 661 O O . PHE A 1 87 ? 7.549 4.397 -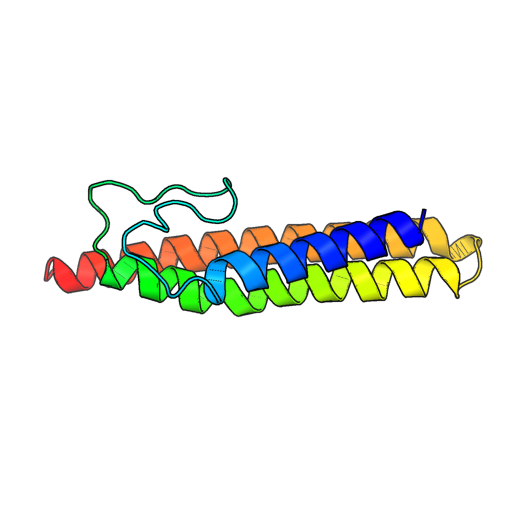3.461 1.00 92.69 87 PHE A O 1
ATOM 668 N N . ALA A 1 88 ? 8.519 5.933 -4.787 1.00 95.62 88 ALA A N 1
ATOM 669 C CA . ALA A 1 88 ? 8.115 7.074 -3.972 1.00 95.62 88 ALA A CA 1
ATOM 670 C C . ALA A 1 88 ? 6.585 7.152 -3.822 1.00 95.62 88 ALA A C 1
ATOM 672 O O . ALA A 1 88 ? 6.083 7.329 -2.711 1.00 95.62 88 ALA A O 1
ATOM 673 N N . LEU A 1 89 ? 5.841 6.946 -4.914 1.00 94.69 89 LEU A N 1
ATOM 674 C CA . LEU A 1 89 ? 4.378 6.930 -4.902 1.00 94.69 89 LEU A CA 1
ATOM 675 C C . LEU A 1 89 ? 3.815 5.743 -4.116 1.00 94.69 89 LEU A C 1
ATOM 677 O O . LEU A 1 89 ? 2.915 5.930 -3.297 1.00 94.69 89 LEU A O 1
ATOM 681 N N . MET A 1 90 ? 4.353 4.536 -4.324 1.00 92.69 90 MET A N 1
ATOM 682 C CA . MET A 1 90 ? 3.926 3.341 -3.588 1.00 92.69 90 MET A CA 1
ATOM 683 C C . MET A 1 90 ? 4.127 3.515 -2.079 1.00 92.69 90 MET A C 1
ATOM 685 O O . MET A 1 90 ? 3.198 3.303 -1.303 1.00 92.69 90 MET A O 1
ATOM 689 N N . ILE A 1 91 ? 5.318 3.949 -1.658 1.00 91.69 91 ILE A N 1
ATOM 690 C CA . ILE A 1 91 ? 5.641 4.168 -0.243 1.00 91.69 91 ILE A CA 1
ATOM 691 C C . ILE A 1 91 ? 4.770 5.288 0.336 1.00 91.69 91 ILE A C 1
ATOM 693 O O . ILE A 1 91 ? 4.178 5.112 1.401 1.00 91.69 91 ILE A O 1
ATOM 697 N N . GLY A 1 92 ? 4.636 6.414 -0.372 1.00 92.88 92 GLY A N 1
ATOM 698 C CA . GLY A 1 92 ? 3.819 7.545 0.069 1.00 92.88 92 GLY A CA 1
ATOM 699 C C . GLY A 1 92 ? 2.354 7.165 0.295 1.00 92.88 92 GLY A C 1
ATOM 700 O O . GLY A 1 92 ? 1.778 7.515 1.326 1.00 92.88 92 GLY A O 1
ATOM 701 N N . LEU A 1 93 ? 1.762 6.390 -0.618 1.00 91.50 93 LEU A N 1
ATOM 702 C CA . LEU A 1 93 ? 0.382 5.916 -0.482 1.00 91.50 93 LEU A CA 1
ATOM 703 C C . LEU A 1 93 ? 0.213 4.873 0.620 1.00 91.50 93 LEU A C 1
ATOM 705 O O . LEU A 1 93 ? -0.799 4.909 1.320 1.00 91.50 93 LEU A O 1
ATOM 709 N N . LEU A 1 94 ? 1.187 3.980 0.815 1.00 88.38 94 LEU A N 1
ATOM 710 C CA . LEU A 1 94 ? 1.162 3.036 1.935 1.00 88.38 94 LEU A CA 1
ATOM 711 C C . LEU A 1 94 ? 1.191 3.768 3.279 1.00 88.38 94 LEU A C 1
ATOM 713 O O . LEU A 1 94 ? 0.381 3.458 4.155 1.00 88.38 94 LEU A O 1
ATOM 717 N N . ILE A 1 95 ? 2.069 4.766 3.429 1.00 90.06 95 ILE A N 1
ATOM 718 C CA . ILE A 1 95 ? 2.154 5.591 4.642 1.00 90.06 95 ILE A CA 1
ATOM 719 C C . ILE A 1 95 ? 0.842 6.345 4.860 1.00 90.06 95 ILE A C 1
ATOM 721 O O . ILE A 1 95 ? 0.282 6.304 5.956 1.00 90.06 95 ILE A O 1
ATOM 725 N N . LEU A 1 96 ? 0.319 7.001 3.821 1.00 91.38 96 LEU A N 1
ATOM 726 C CA . LEU A 1 96 ? -0.936 7.742 3.907 1.00 91.38 96 LEU A CA 1
ATOM 727 C C . LEU A 1 96 ? -2.102 6.827 4.306 1.00 91.38 96 LEU A C 1
ATOM 729 O O . LEU A 1 96 ? -2.849 7.153 5.230 1.00 91.38 96 LEU A O 1
ATOM 733 N N . GLY A 1 97 ? -2.220 5.664 3.661 1.00 87.44 97 GLY A N 1
ATOM 734 C CA . GLY A 1 97 ? -3.227 4.659 3.980 1.00 87.44 97 GLY A CA 1
ATOM 735 C C . GLY A 1 97 ? -3.121 4.178 5.427 1.00 87.44 97 GLY A C 1
ATOM 736 O O . GLY A 1 97 ? -4.134 4.118 6.122 1.00 87.44 97 GLY A O 1
ATOM 737 N N . ALA A 1 98 ? -1.909 3.899 5.914 1.00 85.75 98 ALA A N 1
ATOM 738 C CA . ALA A 1 98 ? -1.677 3.466 7.292 1.00 85.75 98 ALA A CA 1
ATOM 739 C C . ALA A 1 98 ? -2.051 4.549 8.321 1.00 85.75 98 ALA A C 1
ATOM 741 O O . ALA A 1 98 ? -2.719 4.254 9.313 1.00 85.75 98 ALA A O 1
ATOM 742 N N . VAL A 1 99 ? -1.679 5.810 8.072 1.00 89.44 99 VAL A N 1
ATOM 743 C CA . VAL A 1 99 ? -2.019 6.944 8.950 1.00 89.44 99 VAL A CA 1
ATOM 744 C C . VAL A 1 99 ? -3.528 7.175 8.994 1.00 89.44 99 VAL A C 1
ATOM 746 O O . VAL A 1 99 ? -4.090 7.403 10.066 1.00 89.44 99 VAL A O 1
ATOM 749 N N . LEU A 1 100 ? -4.202 7.133 7.843 1.00 88.50 100 LEU A N 1
ATOM 750 C CA . LEU A 1 100 ? -5.650 7.320 7.773 1.00 88.50 100 LEU A CA 1
ATOM 751 C C . LEU A 1 100 ? -6.405 6.175 8.443 1.00 88.50 100 LEU A C 1
ATOM 753 O O . LEU A 1 100 ? -7.38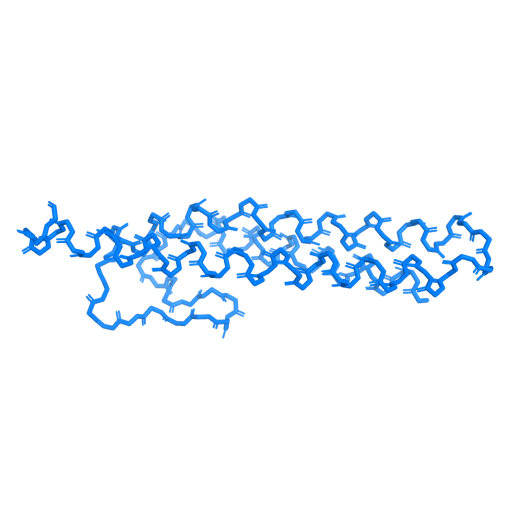2 6.428 9.148 1.00 88.50 100 LEU A O 1
ATOM 757 N N . LEU A 1 101 ? -5.924 4.945 8.280 1.00 86.88 101 LEU A N 1
ATOM 758 C CA . LEU A 1 101 ? -6.446 3.779 8.975 1.00 86.88 101 LEU A CA 1
ATOM 759 C C . LEU A 1 101 ? -6.321 3.931 10.496 1.00 86.88 101 LEU A C 1
ATOM 761 O O . LEU A 1 101 ? -7.329 3.815 11.187 1.00 86.88 101 LEU A O 1
ATOM 765 N N . ASP A 1 102 ? -5.140 4.273 11.018 1.00 86.06 102 ASP A N 1
ATOM 766 C CA . ASP A 1 102 ? -4.934 4.484 12.460 1.00 86.06 102 ASP A CA 1
ATOM 767 C C . ASP A 1 102 ? -5.833 5.607 13.003 1.00 86.06 102 ASP A C 1
ATOM 769 O O . ASP A 1 102 ? -6.505 5.452 14.025 1.00 86.06 102 ASP A O 1
ATOM 773 N N . ARG A 1 103 ? -5.933 6.723 12.270 1.00 87.56 103 ARG A N 1
ATOM 774 C CA . ARG A 1 103 ? -6.837 7.827 12.622 1.00 87.56 103 ARG A CA 1
ATOM 775 C C . ARG A 1 103 ? -8.301 7.398 12.625 1.00 87.56 103 ARG A C 1
ATOM 777 O O . ARG A 1 103 ? -9.049 7.856 13.487 1.00 87.56 103 ARG A O 1
ATOM 784 N N . ARG A 1 104 ? -8.729 6.567 11.670 1.00 86.38 104 ARG A N 1
ATOM 785 C CA . ARG A 1 104 ? -10.117 6.101 11.585 1.00 86.38 104 ARG A CA 1
ATOM 786 C C . ARG A 1 104 ? -10.446 5.145 12.723 1.00 86.38 104 ARG A C 1
ATOM 788 O O . ARG A 1 104 ? -11.453 5.368 13.386 1.00 86.38 104 ARG A O 1
ATOM 795 N N . VAL A 1 105 ? -9.577 4.172 12.996 1.00 85.19 105 VAL A N 1
ATOM 796 C CA . VAL A 1 105 ? -9.761 3.222 14.103 1.00 85.19 105 VAL A CA 1
ATOM 797 C C . VAL A 1 105 ? -9.848 3.964 15.439 1.00 85.19 105 VAL A C 1
ATOM 799 O O . VAL A 1 105 ? -10.792 3.753 16.192 1.00 85.19 105 VAL A O 1
ATOM 802 N N . LYS A 1 106 ? -8.948 4.927 15.693 1.00 85.81 106 LYS A N 1
ATOM 803 C CA . LYS A 1 106 ? -8.980 5.757 16.913 1.00 85.81 106 LYS A CA 1
ATOM 804 C C . LYS A 1 106 ? -10.228 6.631 17.042 1.00 85.81 106 LYS A C 1
ATOM 806 O O . LYS A 1 106 ? -10.627 6.964 18.153 1.00 85.81 106 LYS A O 1
ATOM 811 N N . ARG A 1 107 ? -10.808 7.085 15.927 1.00 85.81 107 ARG A N 1
ATOM 812 C CA . ARG A 1 107 ? -12.039 7.890 15.950 1.00 85.81 107 ARG A CA 1
ATOM 813 C C . ARG A 1 107 ? -13.252 7.040 16.297 1.00 85.81 107 ARG A C 1
ATOM 815 O O . ARG A 1 107 ? -14.055 7.474 17.113 1.00 85.81 107 ARG A O 1
ATOM 822 N N . GLU A 1 108 ? -13.374 5.862 15.696 1.00 84.56 10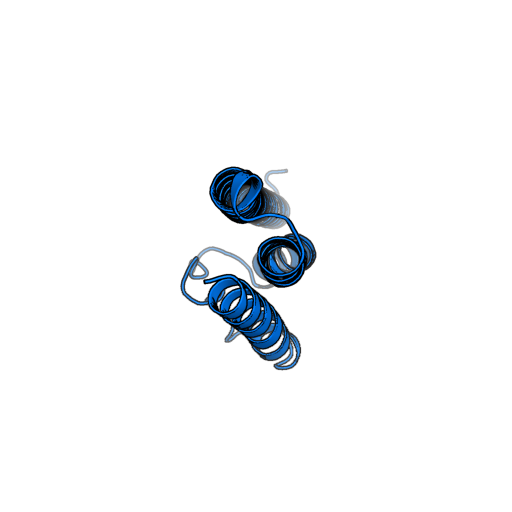8 GLU A N 1
ATOM 823 C CA . GLU A 1 108 ? -14.511 4.978 15.968 1.00 84.56 108 GLU A CA 1
ATOM 824 C C . GLU A 1 108 ? -14.431 4.376 17.376 1.00 84.56 108 GLU A C 1
ATOM 826 O O . GLU A 1 108 ? -15.434 4.377 18.081 1.00 84.56 108 GLU A O 1
ATOM 831 N N . SER A 1 109 ? -13.239 4.009 17.866 1.00 82.81 109 SER A N 1
ATOM 832 C CA . SER A 1 109 ? -13.102 3.525 19.249 1.00 82.81 109 SER A CA 1
ATOM 833 C C . SER A 1 109 ? -13.486 4.583 20.294 1.00 82.81 109 SER A C 1
ATOM 835 O O . SER A 1 109 ? -14.107 4.268 21.304 1.00 82.81 109 SER A O 1
ATOM 837 N N . ARG A 1 110 ? -13.181 5.867 20.044 1.00 83.56 110 ARG A N 1
ATOM 838 C CA . ARG A 1 110 ? -13.611 6.979 20.914 1.00 83.56 110 ARG A CA 1
ATOM 839 C C . ARG A 1 110 ? -15.119 7.209 20.889 1.00 83.56 110 ARG A C 1
ATOM 841 O O . ARG A 1 110 ? -15.686 7.520 21.932 1.00 83.56 110 ARG A O 1
ATOM 848 N N . ARG A 1 111 ? -15.749 7.068 19.719 1.00 82.69 111 ARG A N 1
ATOM 849 C CA . ARG A 1 111 ? -17.209 7.167 19.576 1.00 82.69 111 ARG A CA 1
ATOM 850 C C . ARG A 1 111 ? -17.915 6.073 20.361 1.00 82.69 111 ARG A C 1
ATOM 852 O O . ARG A 1 111 ? -18.865 6.359 21.077 1.00 82.69 111 ARG A O 1
ATOM 859 N N . GLU A 1 112 ? -17.418 4.845 20.281 1.00 77.69 112 GLU A N 1
ATOM 860 C CA . GLU A 1 112 ? -17.972 3.717 21.036 1.00 77.69 112 GLU A CA 1
ATOM 861 C C . GLU A 1 112 ? -17.771 3.862 22.548 1.00 77.69 112 GLU A C 1
ATOM 863 O O . GLU A 1 112 ? -18.638 3.470 23.323 1.00 77.69 112 GLU A O 1
ATOM 868 N N . ALA A 1 113 ? -16.676 4.493 22.979 1.00 77.31 113 ALA A N 1
ATOM 869 C CA . ALA A 1 113 ? -16.443 4.822 24.384 1.00 77.31 113 ALA A CA 1
ATOM 870 C C . ALA A 1 113 ? -17.309 5.991 24.907 1.00 77.31 113 ALA A C 1
ATOM 872 O O . ALA A 1 113 ? -17.199 6.344 26.080 1.00 77.31 113 ALA A O 1
ATOM 873 N N . GLY A 1 114 ? -18.134 6.625 24.061 1.00 73.31 114 GLY A N 1
ATOM 874 C CA . GLY A 1 114 ? -18.933 7.799 24.435 1.00 73.31 114 GLY A CA 1
ATOM 875 C C . GLY A 1 114 ? -18.099 9.058 24.707 1.00 73.31 114 GLY A C 1
ATOM 876 O O . GLY A 1 114 ? -18.555 9.966 25.396 1.00 73.31 114 GLY A O 1
ATOM 877 N N . LEU A 1 115 ? -16.866 9.108 24.192 1.00 67.25 115 LEU A N 1
ATOM 878 C CA . LEU A 1 115 ? -15.896 10.187 24.417 1.00 67.25 115 LEU A CA 1
ATOM 879 C C . LEU A 1 115 ? -15.793 11.163 23.229 1.00 67.25 115 LEU A C 1
ATOM 881 O O . LEU A 1 115 ? -14.812 11.909 23.140 1.00 67.25 115 LEU A O 1
ATOM 885 N N . GLY A 1 116 ? -16.737 11.135 22.280 1.00 54.81 116 GLY A N 1
ATOM 886 C CA . GLY A 1 116 ? -16.645 11.889 21.025 1.00 54.81 116 GLY A CA 1
ATOM 887 C C . GLY A 1 116 ? -17.970 12.214 20.366 1.00 54.81 116 GLY A C 1
ATOM 888 O O . GLY A 1 116 ? -18.939 11.456 20.576 1.00 54.81 116 GLY A O 1
#

Foldseek 3Di:
DLVVLQVVLVVLQVLLCVLPVPPVDPPPLDDVNPHGNDPLFDPVLQVQLVVQLSVLSNVLSVLSNVLSVCLVPDDVVCNVVSVVVSVVSSVVSNVVSVVSSVVSRVVVSCVVVVND